Protein AF-A0AAW6H3S2-F1 (afdb_monomer)

Structure (mmCIF, N/CA/C/O backbone):
data_AF-A0AAW6H3S2-F1
#
_entry.id   AF-A0AAW6H3S2-F1
#
loop_
_atom_site.group_PDB
_atom_site.id
_atom_site.type_symbol
_atom_site.label_atom_id
_atom_site.label_alt_id
_atom_site.label_comp_id
_atom_site.label_asym_id
_atom_site.label_entity_id
_atom_site.label_seq_id
_atom_site.pdbx_PDB_ins_code
_atom_site.Cartn_x
_atom_site.Cartn_y
_atom_site.Cartn_z
_atom_site.occupancy
_atom_site.B_iso_or_equiv
_atom_site.auth_seq_id
_atom_site.auth_comp_id
_atom_site.auth_asym_id
_atom_site.auth_atom_id
_atom_site.pdbx_PDB_model_num
ATOM 1 N N . MET A 1 1 ? 14.512 -10.659 2.946 1.00 76.88 1 MET A N 1
ATOM 2 C CA . MET A 1 1 ? 14.795 -10.579 1.505 1.00 76.88 1 MET A CA 1
ATOM 3 C C . MET A 1 1 ? 13.854 -11.534 0.795 1.00 76.88 1 MET A C 1
ATOM 5 O O . MET A 1 1 ? 13.774 -12.695 1.191 1.00 76.88 1 MET A O 1
ATOM 9 N N . ILE A 1 2 ? 13.078 -11.030 -0.157 1.00 87.75 2 ILE A N 1
ATOM 10 C CA . ILE A 1 2 ? 12.161 -11.807 -0.992 1.00 87.75 2 ILE A CA 1
ATOM 11 C C . ILE A 1 2 ? 12.970 -12.778 -1.868 1.00 87.75 2 ILE A C 1
ATOM 13 O O . ILE A 1 2 ? 14.135 -12.542 -2.189 1.00 87.75 2 ILE A O 1
ATOM 17 N N . ASN A 1 3 ? 12.362 -13.906 -2.244 1.00 92.12 3 ASN A N 1
ATOM 18 C CA . ASN A 1 3 ? 12.990 -14.865 -3.145 1.00 92.12 3 ASN A CA 1
ATOM 19 C C . ASN A 1 3 ? 13.348 -14.215 -4.499 1.00 92.12 3 ASN A C 1
ATOM 21 O O . ASN A 1 3 ? 12.535 -13.521 -5.111 1.00 92.12 3 ASN A O 1
ATOM 25 N N . ARG A 1 4 ? 14.553 -14.504 -5.004 1.00 92.88 4 ARG A N 1
ATOM 26 C CA . ARG A 1 4 ? 15.084 -13.940 -6.254 1.00 92.88 4 ARG A CA 1
ATOM 27 C C . ARG A 1 4 ? 14.182 -14.178 -7.472 1.00 92.88 4 ARG A C 1
ATOM 29 O O . ARG A 1 4 ? 14.109 -13.311 -8.335 1.00 92.88 4 ARG A O 1
ATOM 36 N N . ALA A 1 5 ? 13.485 -15.311 -7.547 1.00 95.12 5 ALA A N 1
ATOM 37 C CA . ALA A 1 5 ? 12.559 -15.599 -8.641 1.00 95.12 5 ALA A CA 1
ATOM 38 C C . ALA A 1 5 ? 11.389 -14.604 -8.674 1.00 95.12 5 ALA A C 1
ATOM 40 O O . ALA A 1 5 ? 11.034 -14.119 -9.745 1.00 95.12 5 ALA A O 1
ATOM 41 N N . SER A 1 6 ? 10.847 -14.234 -7.508 1.00 94.81 6 SER A N 1
ATOM 42 C CA . SER A 1 6 ? 9.793 -13.220 -7.402 1.00 94.81 6 SER A CA 1
ATOM 43 C C . SER A 1 6 ? 10.291 -11.838 -7.828 1.00 94.81 6 SER A C 1
ATOM 45 O O . SER A 1 6 ? 9.575 -11.130 -8.529 1.00 94.81 6 SER A O 1
ATOM 47 N N . ILE A 1 7 ? 11.532 -11.479 -7.477 1.00 95.25 7 ILE A N 1
ATOM 48 C CA . ILE A 1 7 ? 12.157 -10.214 -7.902 1.00 95.25 7 ILE A CA 1
ATOM 49 C C . ILE A 1 7 ? 12.313 -10.181 -9.431 1.00 95.25 7 ILE A C 1
ATOM 51 O O . ILE A 1 7 ? 11.893 -9.222 -10.070 1.00 95.25 7 ILE A O 1
ATOM 55 N N . ILE A 1 8 ? 12.834 -11.255 -10.037 1.00 95.38 8 ILE A N 1
ATOM 56 C CA . ILE A 1 8 ? 12.989 -11.375 -11.501 1.00 95.38 8 ILE A CA 1
ATOM 57 C C . ILE A 1 8 ? 11.633 -11.332 -12.219 1.00 95.38 8 ILE A C 1
ATOM 59 O O . ILE A 1 8 ? 11.516 -10.806 -13.324 1.00 95.38 8 ILE A O 1
ATOM 63 N N . GLN A 1 9 ? 10.593 -11.918 -11.629 1.00 96.19 9 GLN A N 1
ATOM 64 C CA . GLN A 1 9 ? 9.256 -11.854 -12.207 1.00 96.19 9 GLN A CA 1
ATOM 65 C C . GLN A 1 9 ? 8.691 -10.431 -12.134 1.00 96.19 9 GLN A C 1
ATOM 67 O O . GLN A 1 9 ? 8.117 -9.956 -13.115 1.00 96.19 9 GLN A O 1
ATOM 72 N N . TRP A 1 10 ? 8.875 -9.749 -11.001 1.00 96.06 10 TRP A N 1
ATOM 73 C CA . TRP A 1 10 ? 8.384 -8.389 -10.793 1.00 96.06 10 TRP A CA 1
ATO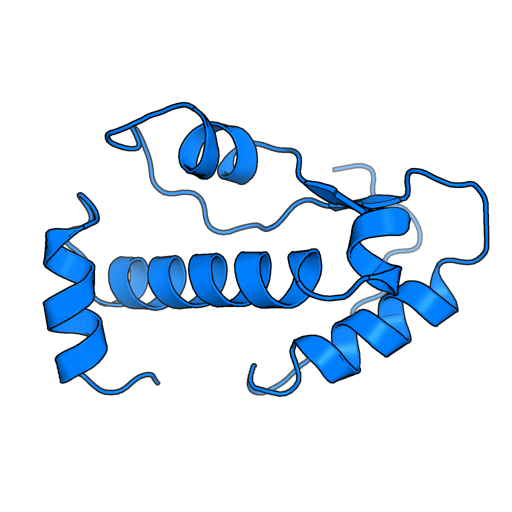M 74 C C . TRP A 1 10 ? 9.123 -7.350 -11.636 1.00 96.06 10 TRP A C 1
ATOM 76 O O . TRP A 1 10 ? 8.495 -6.413 -12.118 1.00 96.06 10 TRP A O 1
ATOM 86 N N . SER A 1 11 ? 10.414 -7.550 -11.921 1.00 95.44 11 SER A N 1
ATOM 87 C CA . SER A 1 11 ? 11.203 -6.648 -12.776 1.00 95.44 11 SER A CA 1
ATOM 88 C C . SER A 1 11 ? 10.642 -6.498 -14.196 1.00 95.44 11 SER A C 1
ATOM 90 O O . SER A 1 11 ? 11.018 -5.583 -14.915 1.00 95.44 11 SER A O 1
ATOM 92 N N . LYS A 1 12 ? 9.744 -7.395 -14.622 1.00 95.12 12 LYS A N 1
ATOM 93 C CA . LYS A 1 12 ? 9.034 -7.303 -15.907 1.00 95.12 12 LYS A CA 1
ATOM 94 C C . LYS A 1 12 ? 7.834 -6.350 -15.868 1.00 95.12 12 LYS A C 1
ATOM 96 O O . LYS A 1 12 ? 7.307 -6.017 -16.922 1.00 95.12 12 LYS A O 1
ATOM 101 N N . GLN A 1 13 ? 7.374 -5.971 -14.676 1.00 93.00 13 GLN A N 1
ATOM 102 C CA . GLN A 1 13 ? 6.192 -5.131 -14.446 1.00 93.00 13 GLN A CA 1
ATOM 103 C C . GLN A 1 13 ? 6.556 -3.675 -14.130 1.00 93.00 13 GLN A C 1
ATOM 105 O O . GLN A 1 13 ? 5.707 -2.793 -14.237 1.00 93.00 13 GLN A O 1
ATOM 110 N N . VAL A 1 14 ? 7.800 -3.416 -13.719 1.00 93.62 14 VAL A N 1
ATOM 111 C CA . VAL A 1 14 ? 8.256 -2.102 -13.251 1.00 93.62 14 VAL A CA 1
ATOM 112 C C . VAL A 1 14 ? 9.499 -1.639 -14.010 1.00 93.62 14 VAL A C 1
ATOM 114 O O . VAL A 1 14 ? 10.318 -2.472 -14.384 1.00 93.62 14 VAL A O 1
ATOM 117 N N . PRO A 1 15 ? 9.685 -0.324 -14.220 1.00 93.56 15 PRO A N 1
ATOM 118 C CA . PRO A 1 15 ? 10.795 0.210 -15.012 1.00 93.56 15 PRO A CA 1
ATOM 119 C C . PRO A 1 15 ? 12.104 0.382 -14.211 1.00 93.56 15 PRO A C 1
ATOM 121 O O . PRO A 1 15 ? 12.979 1.148 -14.614 1.00 93.56 15 PRO A O 1
ATOM 124 N N . TRP A 1 16 ? 12.239 -0.270 -13.053 1.00 95.56 16 TRP A N 1
ATOM 125 C CA . TRP A 1 16 ? 13.386 -0.095 -12.157 1.00 95.56 16 TRP A CA 1
ATOM 126 C C . TRP A 1 16 ? 14.551 -1.001 -12.565 1.00 95.56 16 TRP A C 1
ATOM 128 O O . TRP A 1 16 ? 14.359 -2.186 -12.820 1.00 95.56 16 TRP A O 1
ATOM 138 N N . ASN A 1 17 ? 15.768 -0.450 -12.584 1.00 92.31 17 ASN A N 1
ATOM 139 C CA . ASN A 1 17 ? 16.983 -1.199 -12.933 1.00 92.31 17 ASN A CA 1
ATOM 140 C C . ASN A 1 17 ? 17.692 -1.800 -11.710 1.00 92.31 17 ASN A C 1
ATOM 142 O O . ASN A 1 17 ? 18.455 -2.755 -11.849 1.00 92.31 17 ASN A O 1
ATOM 146 N N . ASP A 1 18 ? 17.474 -1.234 -10.522 1.00 95.56 18 ASP A N 1
ATOM 147 C CA . ASP A 1 18 ? 18.072 -1.720 -9.282 1.00 95.56 18 ASP A CA 1
ATOM 148 C C . ASP A 1 18 ? 17.190 -2.798 -8.639 1.00 95.56 18 ASP A C 1
ATOM 150 O O . ASP A 1 18 ? 16.001 -2.587 -8.389 1.00 95.56 18 ASP A O 1
ATOM 154 N N . ASN A 1 19 ? 17.782 -3.952 -8.322 1.00 94.62 19 ASN A N 1
ATOM 155 C CA . ASN A 1 19 ? 17.087 -5.058 -7.664 1.00 94.62 19 ASN A CA 1
ATOM 156 C C . ASN A 1 19 ? 16.507 -4.654 -6.305 1.00 94.62 19 ASN A C 1
ATOM 158 O O . ASN A 1 19 ? 15.449 -5.166 -5.945 1.00 94.62 19 ASN A O 1
ATOM 162 N N . ALA A 1 20 ? 17.159 -3.743 -5.573 1.00 94.62 20 ALA A N 1
ATOM 163 C CA . ALA A 1 20 ? 16.629 -3.261 -4.299 1.00 94.62 20 ALA A CA 1
ATOM 164 C C . ALA A 1 20 ? 15.331 -2.462 -4.503 1.00 94.62 20 ALA A C 1
ATOM 166 O O . ALA A 1 20 ? 14.351 -2.697 -3.800 1.00 94.62 20 ALA A O 1
ATOM 167 N N . GLN A 1 21 ? 15.2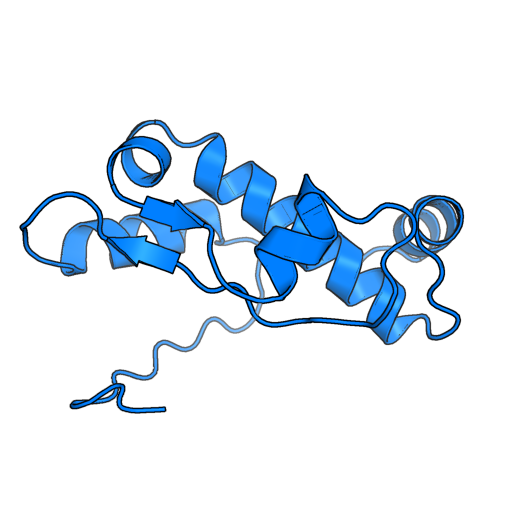82 -1.600 -5.525 1.00 96.00 21 GLN A N 1
ATOM 168 C CA . GLN A 1 21 ? 14.070 -0.863 -5.899 1.00 96.00 21 GLN A CA 1
ATOM 169 C C . GLN A 1 21 ? 12.964 -1.793 -6.409 1.00 96.00 21 GLN A C 1
ATOM 171 O O . GLN A 1 21 ? 11.799 -1.599 -6.074 1.00 96.00 21 GLN A O 1
ATOM 176 N N . ILE A 1 22 ? 13.307 -2.826 -7.187 1.00 96.56 22 ILE A N 1
ATOM 177 C CA . ILE A 1 22 ? 12.340 -3.837 -7.647 1.00 96.56 22 ILE A CA 1
ATOM 178 C C . ILE A 1 22 ? 11.751 -4.595 -6.449 1.00 96.56 22 ILE A C 1
ATOM 180 O O . ILE A 1 22 ? 10.534 -4.758 -6.361 1.00 96.56 22 ILE A O 1
ATOM 184 N N . GLU A 1 23 ? 12.596 -5.061 -5.525 1.00 95.81 23 GLU A N 1
ATOM 185 C CA . GLU A 1 23 ? 12.155 -5.769 -4.321 1.00 95.81 23 GLU A CA 1
ATOM 186 C C . GLU A 1 23 ? 11.266 -4.879 -3.446 1.00 95.81 23 GLU A C 1
ATOM 188 O O . GLU A 1 23 ? 10.197 -5.306 -3.008 1.00 95.81 23 GLU A O 1
ATOM 193 N N . GLN A 1 24 ? 11.674 -3.633 -3.217 1.00 9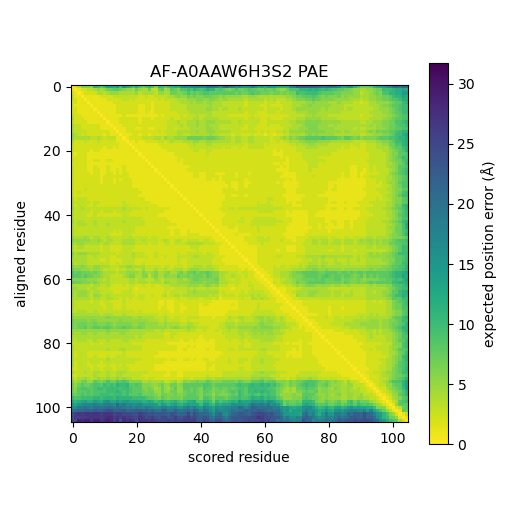5.25 24 GLN A N 1
ATOM 194 C CA . GLN A 1 24 ? 10.928 -2.698 -2.386 1.00 95.25 24 GLN A CA 1
ATOM 195 C C . GLN A 1 24 ? 9.600 -2.285 -3.038 1.00 95.25 24 GLN A C 1
ATOM 197 O O . GLN A 1 24 ? 8.579 -2.254 -2.353 1.00 95.25 24 GLN A O 1
ATOM 202 N N . ASP A 1 25 ? 9.556 -2.083 -4.359 1.00 96.12 25 ASP A N 1
ATOM 203 C CA . ASP A 1 25 ? 8.312 -1.836 -5.096 1.00 96.12 25 ASP A CA 1
ATOM 204 C C . ASP A 1 25 ? 7.329 -3.019 -4.974 1.00 96.12 25 ASP A C 1
ATOM 206 O O . ASP A 1 25 ? 6.126 -2.817 -4.764 1.00 96.12 25 ASP A O 1
ATOM 210 N N . LEU A 1 26 ? 7.835 -4.257 -5.022 1.00 95.94 26 LEU A N 1
ATOM 211 C CA . LEU A 1 26 ? 7.035 -5.460 -4.782 1.00 95.94 26 LEU A CA 1
ATOM 212 C C . LEU A 1 26 ? 6.492 -5.500 -3.344 1.00 95.94 26 LEU A C 1
ATOM 214 O O . LEU A 1 26 ? 5.315 -5.807 -3.139 1.00 95.94 26 LEU A O 1
ATOM 218 N N . ILE A 1 27 ? 7.319 -5.162 -2.348 1.00 96.00 27 ILE A N 1
ATOM 219 C CA . ILE A 1 27 ? 6.907 -5.085 -0.937 1.00 96.00 27 ILE A CA 1
ATOM 220 C C . ILE A 1 27 ? 5.810 -4.034 -0.746 1.00 96.00 27 ILE A C 1
ATOM 222 O O . ILE A 1 27 ? 4.791 -4.337 -0.127 1.00 96.00 27 ILE A O 1
ATOM 226 N N . ILE A 1 28 ? 5.985 -2.833 -1.303 1.00 96.12 28 ILE A N 1
ATOM 227 C CA . ILE A 1 28 ? 4.997 -1.745 -1.251 1.00 96.12 28 ILE A CA 1
ATOM 228 C C . ILE A 1 28 ? 3.683 -2.196 -1.885 1.00 96.12 28 ILE A C 1
ATOM 230 O O . ILE A 1 28 ? 2.618 -2.018 -1.299 1.00 96.12 28 ILE A O 1
ATOM 234 N N . SER A 1 29 ? 3.753 -2.839 -3.052 1.00 96.00 29 SER A N 1
ATOM 235 C CA . SER A 1 29 ? 2.568 -3.341 -3.755 1.00 96.00 29 SER A CA 1
ATOM 236 C C . SER A 1 29 ? 1.821 -4.383 -2.916 1.00 96.00 29 SER A C 1
ATOM 238 O O . SER A 1 29 ? 0.605 -4.289 -2.757 1.00 96.00 29 SER A O 1
ATOM 240 N N . ARG A 1 30 ? 2.541 -5.330 -2.299 1.00 96.69 30 ARG A N 1
ATOM 241 C CA . ARG A 1 30 ? 1.954 -6.314 -1.377 1.00 96.69 30 ARG A CA 1
ATOM 242 C C . ARG A 1 30 ? 1.353 -5.653 -0.134 1.00 96.69 30 ARG A C 1
ATOM 244 O O . ARG A 1 30 ? 0.273 -6.054 0.287 1.00 96.69 30 ARG A O 1
ATOM 251 N N . ALA A 1 31 ? 2.031 -4.667 0.452 1.00 97.50 31 ALA A N 1
ATOM 252 C CA . ALA A 1 31 ? 1.555 -3.953 1.634 1.00 97.50 31 ALA A CA 1
ATOM 253 C C . ALA A 1 31 ? 0.259 -3.187 1.348 1.00 97.50 31 ALA A C 1
ATOM 255 O O . ALA A 1 31 ? -0.682 -3.288 2.128 1.00 97.50 31 ALA A O 1
ATOM 256 N N . LEU A 1 32 ? 0.172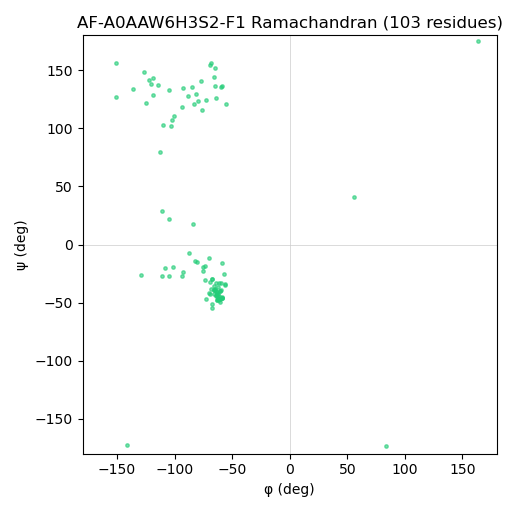 -2.493 0.209 1.00 98.00 32 LEU A N 1
ATOM 257 C CA . LEU A 1 32 ? -1.050 -1.808 -0.217 1.00 98.00 32 LEU A CA 1
ATOM 258 C C . LEU A 1 32 ? -2.210 -2.792 -0.397 1.00 98.00 32 LEU A C 1
ATOM 260 O O . LEU A 1 32 ? -3.291 -2.554 0.136 1.00 98.00 32 LEU A O 1
ATOM 264 N N . VAL A 1 33 ? -1.981 -3.923 -1.076 1.00 98.19 33 VAL A N 1
ATOM 265 C CA . VAL A 1 33 ? -3.006 -4.972 -1.213 1.00 98.19 33 VAL A CA 1
ATOM 266 C C . VAL A 1 33 ? -3.439 -5.490 0.158 1.00 98.19 33 VAL A C 1
ATOM 268 O O . VAL A 1 33 ? -4.636 -5.592 0.404 1.00 98.19 33 VAL A O 1
ATOM 271 N N . ALA A 1 34 ? -2.502 -5.769 1.065 1.00 98.38 34 ALA A N 1
ATOM 272 C CA . ALA A 1 34 ? -2.815 -6.266 2.403 1.00 98.38 34 ALA A CA 1
ATOM 273 C C . ALA A 1 34 ? -3.651 -5.257 3.213 1.00 98.38 34 ALA A C 1
ATOM 275 O O . ALA A 1 34 ? -4.677 -5.630 3.773 1.00 98.38 34 ALA A O 1
ATOM 276 N N . ILE A 1 35 ? -3.256 -3.977 3.222 1.00 98.44 35 ILE A N 1
ATOM 277 C CA . ILE A 1 35 ? -3.964 -2.898 3.931 1.00 98.44 35 ILE A CA 1
ATOM 278 C C . ILE A 1 35 ? -5.390 -2.740 3.404 1.00 98.44 35 ILE A C 1
ATOM 280 O O . ILE A 1 35 ? -6.327 -2.687 4.193 1.00 98.44 35 ILE A O 1
ATOM 284 N N . PHE A 1 36 ? -5.564 -2.658 2.083 1.00 98.31 36 PHE A N 1
ATOM 285 C CA . PHE A 1 36 ? -6.865 -2.342 1.487 1.00 98.31 36 PHE A CA 1
ATOM 286 C C . PHE A 1 36 ? -7.759 -3.564 1.239 1.00 98.31 36 PHE A C 1
ATOM 288 O O . PHE A 1 36 ? -8.931 -3.386 0.925 1.00 98.31 36 PHE A O 1
ATOM 295 N N . SER A 1 37 ? -7.247 -4.786 1.425 1.00 98.62 37 SER A N 1
ATOM 296 C CA . SER A 1 37 ? -8.076 -6.003 1.490 1.00 98.62 37 SER A CA 1
ATOM 297 C C . SER A 1 37 ? -8.688 -6.227 2.877 1.00 98.62 37 SER A C 1
ATOM 299 O O . SER A 1 37 ? -9.584 -7.053 3.019 1.00 98.62 37 SER A O 1
ATOM 301 N N . ASP A 1 38 ? -8.211 -5.524 3.906 1.00 98.69 38 ASP A N 1
ATOM 302 C CA . ASP A 1 38 ? -8.802 -5.560 5.240 1.00 98.69 38 ASP A CA 1
ATOM 303 C C . ASP A 1 38 ? -9.991 -4.590 5.325 1.00 98.69 38 ASP A C 1
ATOM 305 O O . ASP A 1 38 ? -9.844 -3.383 5.115 1.00 98.69 38 ASP A O 1
ATOM 309 N N . GLU A 1 39 ? -11.184 -5.101 5.640 1.00 98.31 39 GLU A N 1
ATOM 310 C CA . GLU A 1 39 ? -12.423 -4.303 5.688 1.00 98.31 39 GLU A CA 1
ATOM 311 C C . GLU A 1 39 ? -12.338 -3.156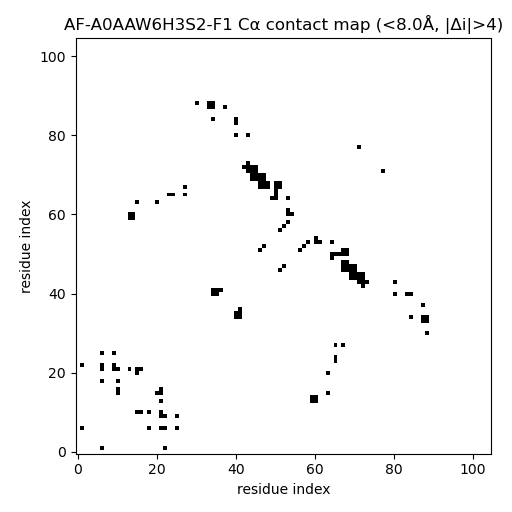 6.705 1.00 98.31 39 GLU A C 1
ATOM 313 O O . GLU A 1 39 ? -12.788 -2.039 6.441 1.00 98.31 39 GLU A O 1
ATOM 318 N N . PHE A 1 40 ? -11.713 -3.397 7.861 1.00 98.19 40 PHE A N 1
ATOM 319 C CA . PHE A 1 40 ? -11.559 -2.360 8.871 1.00 98.19 40 PHE A CA 1
ATOM 320 C C . PHE A 1 40 ? -10.616 -1.259 8.380 1.00 98.19 40 PHE A C 1
ATOM 322 O O . PHE A 1 40 ? -11.016 -0.097 8.338 1.00 98.19 40 PHE A O 1
ATOM 329 N N . LEU A 1 41 ? -9.394 -1.593 7.959 1.00 98.44 41 LEU A N 1
ATOM 330 C CA . LEU A 1 41 ? -8.413 -0.605 7.502 1.00 98.44 41 LEU A CA 1
ATOM 331 C C . LEU A 1 41 ? -8.883 0.157 6.260 1.00 98.44 41 LEU A C 1
ATOM 333 O O . LEU A 1 41 ? -8.749 1.379 6.231 1.00 98.44 41 LEU A O 1
ATOM 337 N N . SER A 1 42 ? -9.474 -0.526 5.278 1.00 98.12 42 SER A N 1
ATOM 338 C CA . SER A 1 42 ? -10.012 0.114 4.068 1.00 98.12 42 SER A CA 1
ATOM 339 C C . SER A 1 42 ? -11.131 1.113 4.379 1.00 98.12 42 SER A C 1
ATOM 341 O O . SER A 1 42 ? -11.213 2.155 3.733 1.00 98.12 42 SER A O 1
ATOM 343 N N . SER A 1 43 ? -11.940 0.862 5.415 1.00 97.50 43 SER A N 1
ATOM 344 C CA . SER A 1 43 ? -12.961 1.814 5.874 1.00 97.50 43 SER A CA 1
ATOM 345 C C . SER A 1 43 ? -12.397 3.012 6.648 1.00 97.50 43 SER A C 1
ATOM 347 O O . SER A 1 43 ? -13.093 4.011 6.818 1.00 97.50 43 SER A O 1
ATOM 349 N N . GLN A 1 44 ? -11.169 2.919 7.171 1.00 98.19 44 GLN A N 1
ATOM 350 C CA . GLN A 1 44 ? -10.581 3.922 8.066 1.00 98.19 44 GLN A CA 1
ATOM 351 C C . GLN A 1 44 ? -9.467 4.747 7.422 1.00 98.19 44 GLN A C 1
ATOM 353 O O . GLN A 1 44 ? -9.163 5.834 7.920 1.00 98.19 44 GLN A O 1
ATOM 358 N N . LEU A 1 45 ? -8.854 4.258 6.345 1.00 98.31 45 LEU A N 1
ATOM 359 C CA . LEU A 1 45 ? -7.665 4.841 5.734 1.00 98.31 45 LEU A CA 1
ATOM 360 C C . LEU A 1 45 ? -7.902 5.191 4.266 1.00 98.31 45 LEU A C 1
ATOM 362 O O . LEU A 1 45 ? -8.502 4.427 3.521 1.00 98.31 45 LEU A O 1
ATOM 366 N N . ALA A 1 46 ? -7.343 6.316 3.830 1.00 97.88 46 ALA A N 1
ATOM 367 C CA . ALA A 1 46 ? -7.187 6.640 2.417 1.00 97.88 46 ALA A CA 1
ATOM 368 C C . ALA A 1 46 ? -5.706 6.695 2.041 1.00 97.88 46 ALA A C 1
ATOM 370 O O . ALA A 1 46 ? -4.886 7.266 2.767 1.00 97.88 46 ALA A O 1
ATOM 371 N N . PHE A 1 47 ? -5.379 6.121 0.882 1.00 97.75 47 PHE A N 1
ATOM 372 C CA . PHE A 1 47 ? -4.046 6.185 0.293 1.00 97.75 47 PHE A CA 1
ATOM 373 C C . PHE A 1 47 ? -3.852 7.507 -0.447 1.00 97.75 47 PHE A C 1
ATOM 375 O O . PHE A 1 47 ? -4.690 7.905 -1.257 1.00 97.75 47 PHE A O 1
ATOM 382 N N . ARG A 1 48 ? -2.747 8.199 -0.165 1.00 95.75 48 ARG A N 1
ATOM 383 C CA . ARG A 1 48 ? -2.416 9.496 -0.762 1.00 95.75 48 ARG A CA 1
ATOM 384 C C . ARG A 1 48 ? -0.917 9.601 -1.056 1.00 95.75 48 ARG A C 1
ATOM 386 O O . ARG A 1 48 ? -0.178 8.630 -0.944 1.00 95.75 48 ARG A O 1
ATOM 393 N N . GLY A 1 49 ? -0.478 10.793 -1.451 1.00 94.06 49 GLY A N 1
ATOM 394 C CA . GLY A 1 49 ? 0.937 11.090 -1.672 1.00 94.06 49 GLY A CA 1
ATOM 395 C C . GLY A 1 49 ? 1.446 10.670 -3.051 1.00 94.06 49 GLY A C 1
ATOM 396 O O . GLY A 1 49 ? 0.680 10.281 -3.937 1.00 94.06 49 GLY A O 1
ATOM 397 N N . GLY A 1 50 ? 2.760 10.794 -3.247 1.00 93.31 50 GLY A N 1
ATOM 398 C CA . GLY A 1 50 ? 3.404 10.532 -4.539 1.00 93.31 50 GLY A CA 1
ATOM 399 C C . GLY A 1 50 ? 3.295 9.070 -4.967 1.00 93.31 50 GLY A C 1
ATOM 400 O O . GLY A 1 50 ? 3.037 8.784 -6.135 1.00 93.31 50 GLY A O 1
ATOM 401 N N . THR A 1 51 ? 3.410 8.144 -4.015 1.00 94.50 51 THR A N 1
ATOM 402 C CA . THR A 1 51 ? 3.285 6.709 -4.289 1.00 94.50 51 THR A CA 1
ATOM 403 C C . THR A 1 51 ? 1.867 6.349 -4.736 1.00 94.50 51 THR A C 1
ATOM 405 O O . THR A 1 51 ? 1.723 5.544 -5.652 1.00 94.50 51 THR A O 1
ATOM 408 N N . ALA A 1 52 ? 0.822 6.992 -4.194 1.00 95.38 52 ALA A N 1
ATOM 409 C CA . ALA A 1 52 ? -0.551 6.796 -4.673 1.00 95.38 52 ALA A CA 1
ATOM 410 C C . ALA A 1 52 ? -0.732 7.261 -6.117 1.00 95.38 52 ALA A C 1
ATOM 412 O O . ALA A 1 52 ? -1.299 6.533 -6.931 1.00 95.38 52 ALA A O 1
ATOM 413 N N . LEU A 1 53 ? -0.195 8.436 -6.455 1.00 93.81 53 LEU A N 1
ATOM 414 C CA . LEU A 1 53 ? -0.244 8.953 -7.820 1.00 93.81 53 LEU A CA 1
ATOM 415 C C . LEU A 1 53 ? 0.435 7.991 -8.810 1.00 93.81 53 LEU A C 1
ATOM 417 O O . LEU A 1 53 ? -0.137 7.669 -9.851 1.00 93.81 53 LEU A O 1
ATOM 421 N N . HIS A 1 54 ? 1.625 7.490 -8.473 1.00 91.88 54 HIS A N 1
ATOM 422 C CA . HIS A 1 54 ? 2.365 6.574 -9.342 1.00 91.88 54 HIS A CA 1
ATOM 423 C C . HIS A 1 54 ? 1.728 5.188 -9.445 1.00 91.88 54 HIS A C 1
ATOM 425 O O . HIS A 1 54 ? 1.657 4.634 -10.535 1.00 91.88 54 HIS A O 1
ATOM 431 N N . LYS A 1 55 ? 1.242 4.620 -8.337 1.00 91.69 55 LYS A N 1
ATOM 432 C CA . LYS A 1 55 ? 0.675 3.264 -8.335 1.00 91.69 55 LYS A CA 1
ATOM 433 C C . LYS A 1 55 ? -0.700 3.179 -8.987 1.00 91.69 55 LYS A C 1
ATOM 435 O O . LYS A 1 55 ? -1.026 2.129 -9.530 1.00 91.69 55 LYS A O 1
ATOM 440 N N . LEU A 1 56 ? -1.500 4.242 -8.914 1.00 93.25 56 LEU A N 1
ATOM 441 C CA . LEU A 1 56 ? -2.900 4.205 -9.345 1.00 93.25 56 LEU A CA 1
ATOM 442 C C . LEU A 1 56 ? -3.157 4.905 -10.684 1.00 93.25 56 LEU A C 1
ATOM 444 O O . LEU A 1 56 ? -4.102 4.528 -11.371 1.00 93.25 56 LEU A O 1
ATOM 448 N N . TYR A 1 57 ? -2.350 5.904 -11.064 1.00 92.69 57 TYR A N 1
ATOM 449 C CA . TYR A 1 57 ? -2.679 6.776 -12.202 1.00 92.69 57 TYR A CA 1
ATOM 450 C C . TYR A 1 57 ? -1.570 6.939 -13.247 1.00 92.69 57 TYR A C 1
ATOM 452 O O . TYR A 1 57 ? -1.884 7.210 -14.404 1.00 92.69 57 TYR A O 1
ATOM 460 N N . LEU A 1 58 ? -0.290 6.786 -12.888 1.00 91.25 58 LEU A N 1
ATOM 461 C CA . LEU A 1 58 ? 0.825 7.011 -13.816 1.00 91.25 58 LEU A CA 1
ATOM 462 C C . LEU A 1 58 ? 1.515 5.696 -14.193 1.00 91.25 58 LEU A C 1
ATOM 464 O O . LEU A 1 58 ? 2.319 5.165 -13.431 1.00 91.25 58 LEU A O 1
ATOM 468 N N . SER A 1 59 ? 1.217 5.198 -15.397 1.00 89.06 59 SER A N 1
ATOM 469 C CA . SER A 1 59 ? 1.838 3.998 -15.965 1.00 89.06 59 SER A CA 1
ATOM 470 C C . SER A 1 59 ? 2.459 4.293 -17.343 1.00 89.06 59 SER A C 1
ATOM 472 O O . SER A 1 59 ? 1.731 4.728 -18.239 1.00 89.06 59 SER A O 1
ATOM 474 N N . PRO A 1 60 ? 3.775 4.063 -17.540 1.00 87.75 60 PRO A N 1
ATOM 475 C CA . PRO A 1 60 ? 4.740 3.622 -16.527 1.00 87.75 60 PRO A CA 1
ATOM 476 C C . PRO A 1 60 ? 5.001 4.704 -15.464 1.00 87.75 60 PRO A C 1
ATOM 478 O O . PRO A 1 60 ? 4.825 5.897 -15.714 1.00 87.75 60 PRO A O 1
ATOM 481 N N . GLN A 1 61 ? 5.440 4.290 -14.271 1.00 90.19 61 GLN A N 1
ATOM 482 C CA . GLN A 1 61 ? 5.773 5.226 -13.193 1.00 90.19 61 GLN A CA 1
ATOM 483 C C . GLN A 1 61 ? 6.971 6.108 -13.608 1.00 90.19 61 GLN A C 1
ATOM 485 O O . GLN A 1 61 ? 8.016 5.562 -13.964 1.00 90.19 61 GLN A O 1
ATOM 490 N N . PRO A 1 62 ? 6.874 7.451 -13.544 1.00 90.75 62 PRO A N 1
ATOM 491 C CA . PRO A 1 62 ? 7.923 8.348 -14.040 1.00 90.75 62 PRO A CA 1
ATOM 492 C C . PRO A 1 62 ? 9.148 8.438 -13.120 1.00 90.75 62 PRO A C 1
ATOM 494 O O . PRO A 1 62 ? 10.229 8.811 -13.569 1.00 90.75 62 PRO A O 1
ATOM 497 N N . ARG A 1 63 ? 8.992 8.132 -11.827 1.00 92.94 63 ARG A N 1
ATOM 498 C CA . ARG A 1 63 ? 10.081 8.108 -10.844 1.00 92.94 63 ARG A CA 1
ATOM 499 C C . ARG A 1 63 ? 9.790 7.108 -9.736 1.00 92.94 63 ARG A C 1
ATOM 501 O O . ARG A 1 63 ? 8.627 6.842 -9.432 1.00 92.94 63 ARG A O 1
ATOM 508 N N . TYR A 1 64 ? 10.847 6.634 -9.091 1.00 92.38 64 TYR A N 1
ATOM 509 C CA . TYR A 1 64 ? 10.729 5.788 -7.913 1.00 92.38 64 TYR A CA 1
ATOM 510 C C . TYR A 1 64 ? 10.115 6.564 -6.731 1.00 92.38 64 TYR A C 1
ATOM 512 O O . TYR A 1 64 ? 10.335 7.772 -6.570 1.00 92.38 64 TYR A O 1
ATOM 520 N N . SER A 1 65 ? 9.303 5.876 -5.929 1.00 92.56 65 SER A N 1
ATOM 521 C CA . SER A 1 65 ? 8.665 6.402 -4.720 1.00 92.56 65 SER A CA 1
ATOM 522 C C . SER A 1 65 ? 8.457 5.251 -3.744 1.00 92.56 65 SER A C 1
ATOM 524 O O . SER A 1 65 ? 7.881 4.235 -4.128 1.00 92.56 65 SER A O 1
ATOM 526 N N . GLU A 1 66 ? 8.938 5.407 -2.512 1.00 92.06 66 GLU A N 1
ATOM 527 C CA . GLU A 1 66 ? 9.001 4.306 -1.544 1.00 92.06 66 GLU A CA 1
ATOM 528 C C . GLU A 1 66 ? 8.041 4.427 -0.357 1.00 92.06 66 GLU A C 1
ATOM 530 O O . GLU A 1 66 ? 7.619 3.414 0.201 1.00 92.06 66 GLU A O 1
ATOM 535 N N . ASP A 1 67 ? 7.675 5.650 0.021 1.00 93.25 67 ASP A N 1
ATOM 536 C CA . ASP A 1 67 ? 6.848 5.889 1.200 1.00 93.25 67 ASP A CA 1
ATOM 537 C C . ASP A 1 67 ? 5.373 5.563 0.933 1.00 93.25 67 ASP A C 1
ATOM 539 O O . ASP A 1 67 ? 4.830 5.858 -0.134 1.00 93.25 67 ASP A O 1
ATOM 543 N N . ILE A 1 68 ? 4.694 4.972 1.918 1.00 95.81 68 ILE A N 1
ATOM 544 C CA . ILE A 1 68 ? 3.240 4.781 1.896 1.00 95.81 68 ILE A CA 1
ATOM 545 C C . ILE A 1 68 ? 2.607 5.846 2.791 1.00 95.81 68 ILE A C 1
ATOM 547 O O . ILE A 1 68 ? 2.653 5.744 4.017 1.00 95.81 68 ILE A O 1
ATOM 551 N N . ASP A 1 69 ? 1.969 6.839 2.174 1.00 95.81 69 ASP A N 1
ATOM 552 C CA . ASP A 1 69 ? 1.254 7.892 2.892 1.00 95.81 69 ASP A CA 1
ATOM 553 C C . ASP A 1 69 ? -0.226 7.539 3.055 1.00 95.81 69 ASP A C 1
ATOM 555 O O . ASP A 1 69 ? -0.975 7.428 2.079 1.00 95.81 69 ASP A O 1
ATOM 559 N N . LEU A 1 70 ? -0.672 7.410 4.304 1.00 97.06 70 LEU A N 1
ATOM 560 C CA . LEU A 1 70 ? -2.062 7.114 4.651 1.00 97.06 70 LEU A CA 1
ATOM 561 C C . LEU A 1 70 ? -2.648 8.250 5.486 1.00 97.06 70 LEU A C 1
ATOM 563 O O . LEU A 1 70 ? -1.972 8.830 6.335 1.00 97.06 70 LEU A O 1
ATOM 567 N N . VAL A 1 71 ? -3.926 8.548 5.268 1.00 96.25 71 VAL A N 1
ATOM 568 C CA . VAL A 1 71 ? -4.691 9.475 6.109 1.00 96.25 71 VAL A CA 1
ATOM 569 C C . VAL A 1 71 ? -5.891 8.758 6.711 1.00 96.25 71 VAL A C 1
ATOM 571 O O . VAL A 1 71 ? -6.566 7.995 6.027 1.00 96.25 71 VAL A O 1
ATOM 574 N N . GLN A 1 72 ? -6.156 9.009 7.990 1.00 96.50 72 GLN A N 1
ATOM 575 C CA . GLN A 1 72 ? -7.373 8.545 8.645 1.00 96.50 72 GLN A CA 1
ATOM 576 C C . GLN A 1 72 ? -8.564 9.376 8.150 1.00 96.50 72 GLN A C 1
ATOM 578 O O . GLN A 1 72 ? -8.532 10.603 8.249 1.00 96.50 72 GLN A O 1
ATOM 583 N N . ILE A 1 73 ? -9.596 8.721 7.614 1.00 96.88 73 ILE A N 1
ATOM 584 C CA . ILE A 1 73 ? -10.749 9.412 7.006 1.00 96.88 73 ILE A CA 1
ATOM 585 C C . ILE A 1 73 ? -11.913 9.625 7.975 1.00 96.88 73 ILE A C 1
ATOM 587 O O . ILE A 1 73 ? -12.654 10.593 7.829 1.00 96.88 73 ILE A O 1
ATOM 591 N N . ASN A 1 74 ? -12.047 8.767 8.989 1.00 95.31 74 ASN A N 1
ATOM 592 C CA . ASN A 1 74 ? -13.080 8.886 10.015 1.00 95.31 74 ASN A CA 1
ATOM 593 C C . ASN A 1 74 ? -12.475 9.407 11.326 1.00 95.31 74 ASN A C 1
ATOM 595 O O . ASN A 1 74 ? -11.454 8.871 11.764 1.00 95.31 74 ASN A O 1
ATOM 599 N N . PRO A 1 75 ? -13.078 10.405 11.998 1.00 94.75 75 PRO A N 1
ATOM 600 C CA . PRO A 1 75 ? -12.584 10.887 13.283 1.00 94.75 75 PRO A CA 1
ATOM 601 C C . PRO A 1 75 ? -12.575 9.765 14.324 1.00 94.75 75 PRO A C 1
ATOM 603 O O . PRO A 1 75 ? -13.547 9.027 14.463 1.00 94.75 75 PRO A O 1
ATOM 606 N N . GLY A 1 76 ? -11.493 9.652 15.089 1.00 93.94 76 GLY A N 1
ATOM 607 C CA . GLY A 1 76 ? -11.390 8.634 16.128 1.00 93.94 76 GLY A CA 1
ATOM 608 C C . GLY A 1 76 ? -9.959 8.410 16.605 1.00 93.94 76 GLY A C 1
ATOM 609 O O . GLY A 1 76 ? -9.020 8.994 16.060 1.00 93.94 76 GLY A O 1
ATOM 610 N N . PRO A 1 77 ? -9.767 7.565 17.628 1.00 94.06 77 PRO A N 1
ATOM 611 C CA . PRO A 1 77 ? -8.437 7.218 18.101 1.00 94.06 77 PRO A CA 1
ATOM 612 C C . PRO A 1 77 ? -7.649 6.457 17.026 1.00 94.06 77 PRO A C 1
ATOM 614 O O . PRO A 1 77 ? -8.150 5.505 16.439 1.00 94.06 77 PRO A O 1
ATOM 617 N N . ILE A 1 78 ? -6.372 6.803 16.841 1.00 93.25 78 ILE A N 1
ATOM 618 C CA . ILE A 1 78 ? -5.477 6.126 15.882 1.00 93.25 78 ILE A CA 1
ATOM 619 C C . ILE A 1 78 ? -5.037 4.724 16.355 1.00 93.25 78 ILE A C 1
ATOM 621 O O . ILE A 1 78 ? -4.584 3.897 15.567 1.00 93.25 78 ILE A O 1
ATOM 625 N N . LYS A 1 79 ? -5.154 4.424 17.658 1.00 93.69 79 LYS A N 1
ATOM 626 C CA . LYS A 1 79 ? -4.602 3.201 18.272 1.00 93.69 79 LYS A CA 1
ATOM 627 C C . LYS A 1 79 ? -5.147 1.892 17.663 1.00 93.69 79 LYS A C 1
ATOM 629 O O . LYS A 1 79 ? -4.316 1.032 17.369 1.00 93.69 79 LYS A O 1
ATOM 634 N N . PRO A 1 80 ? -6.465 1.713 17.435 1.00 96.25 80 PRO A N 1
ATOM 635 C CA . PRO A 1 80 ? -6.991 0.507 16.786 1.00 96.25 80 PRO A CA 1
ATOM 636 C C . PRO A 1 80 ? -6.447 0.313 15.365 1.00 96.25 80 PRO A C 1
ATOM 638 O O . PRO A 1 80 ? -6.065 -0.795 15.000 1.00 96.25 80 PRO A O 1
ATOM 641 N N . ILE A 1 81 ? -6.318 1.402 14.599 1.00 96.81 81 ILE A N 1
ATOM 642 C CA . ILE A 1 81 ? -5.746 1.393 13.245 1.00 96.81 81 ILE A CA 1
ATOM 643 C C . ILE A 1 81 ? -4.284 0.930 13.286 1.00 96.81 81 ILE A C 1
ATOM 645 O O . ILE A 1 81 ? -3.900 0.031 12.543 1.00 96.81 81 ILE A O 1
ATOM 649 N N . MET A 1 82 ? -3.472 1.474 14.199 1.00 94.81 82 MET A N 1
ATOM 650 C CA . MET A 1 82 ? -2.065 1.068 14.347 1.00 94.81 82 MET A CA 1
ATOM 651 C C . MET A 1 82 ? -1.897 -0.390 14.778 1.00 94.81 82 MET A C 1
ATOM 653 O O . MET A 1 82 ? -0.905 -1.027 14.409 1.00 94.81 82 MET A O 1
ATOM 657 N N . PHE A 1 83 ? -2.827 -0.913 15.581 1.00 95.38 83 PHE A N 1
ATOM 658 C CA . PHE A 1 83 ? -2.820 -2.319 15.971 1.00 95.38 83 PHE A CA 1
ATOM 659 C C . PHE A 1 83 ? -3.117 -3.205 14.762 1.00 95.38 83 PHE A C 1
ATOM 661 O O . PHE A 1 83 ? -2.300 -4.062 14.436 1.00 95.38 83 PHE A O 1
ATOM 668 N N . ARG A 1 84 ? 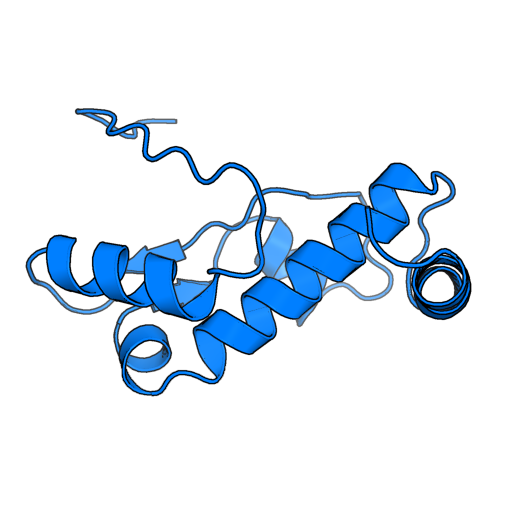-4.197 -2.910 14.024 1.00 97.75 84 ARG A N 1
ATOM 669 C CA . ARG A 1 84 ? -4.586 -3.693 12.848 1.00 97.75 84 ARG A CA 1
ATOM 670 C C . ARG A 1 84 ? -3.559 -3.628 11.717 1.00 97.75 84 ARG A C 1
ATOM 672 O O . ARG A 1 84 ? -3.236 -4.660 11.144 1.00 97.75 84 ARG A O 1
ATOM 679 N N . LEU A 1 85 ? -2.959 -2.460 11.459 1.00 97.06 85 LEU A N 1
ATOM 680 C CA . LEU A 1 85 ? -1.810 -2.334 10.547 1.00 97.06 85 LEU A CA 1
ATOM 681 C C . LEU A 1 85 ? -0.652 -3.248 10.959 1.00 97.06 85 LEU A C 1
ATOM 683 O O . LEU A 1 85 ? 0.062 -3.765 10.111 1.00 97.06 85 LEU A O 1
ATOM 687 N N . GLY A 1 86 ? -0.458 -3.437 12.264 1.00 95.38 86 GLY A N 1
ATOM 688 C CA . GLY A 1 86 ? 0.549 -4.340 12.800 1.00 95.38 86 GLY A CA 1
ATOM 689 C C . GLY A 1 86 ? 0.305 -5.807 12.496 1.00 95.38 86 GLY A C 1
ATOM 690 O O . GLY A 1 86 ? 1.262 -6.515 12.216 1.00 95.38 86 GLY A O 1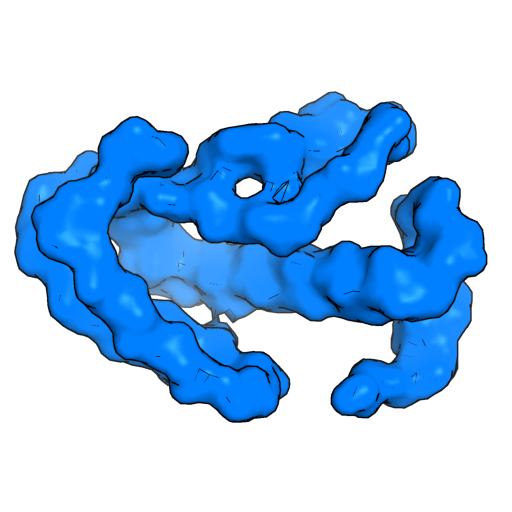
ATOM 691 N N . GLU A 1 87 ? -0.952 -6.236 12.559 1.00 97.00 87 GLU A N 1
ATOM 692 C CA . GLU A 1 87 ? -1.356 -7.603 12.226 1.00 97.00 87 GLU A CA 1
ATOM 693 C C . GLU A 1 87 ? -1.287 -7.841 10.715 1.00 97.00 87 GLU A C 1
ATOM 695 O O . GLU A 1 87 ? -0.710 -8.819 10.262 1.00 97.00 87 GLU A O 1
ATOM 700 N N . VAL A 1 88 ? -1.828 -6.915 9.921 1.00 98.06 88 VAL A N 1
ATOM 701 C CA . VAL A 1 88 ? -1.907 -7.044 8.458 1.00 98.06 88 VAL A CA 1
ATOM 702 C C . VAL A 1 88 ? -0.527 -6.988 7.790 1.00 98.06 88 VAL A C 1
ATOM 704 O O . VAL A 1 88 ? -0.323 -7.595 6.740 1.00 98.06 88 VAL A O 1
ATOM 707 N N . LEU A 1 89 ? 0.426 -6.268 8.388 1.00 96.75 89 LEU A N 1
ATOM 708 C CA . LEU A 1 89 ? 1.795 -6.122 7.887 1.00 96.75 89 LEU A CA 1
ATOM 709 C C . LEU A 1 89 ? 2.815 -6.955 8.682 1.00 96.75 89 LEU A C 1
ATOM 711 O O . LEU A 1 89 ? 4.005 -6.635 8.657 1.00 96.75 89 LEU A O 1
ATOM 715 N N . ASP A 1 90 ? 2.381 -8.005 9.386 1.00 95.25 90 ASP A N 1
ATOM 716 C CA . ASP A 1 90 ? 3.248 -8.860 10.216 1.00 95.25 90 ASP A CA 1
ATOM 717 C C . ASP A 1 90 ? 4.411 -9.510 9.440 1.00 95.25 90 ASP A C 1
ATOM 719 O O . ASP A 1 90 ? 5.475 -9.786 9.993 1.00 95.25 90 ASP A O 1
ATOM 723 N N . PHE A 1 91 ? 4.236 -9.685 8.132 1.00 93.38 91 PHE A N 1
ATOM 724 C CA . PHE A 1 91 ? 5.231 -10.223 7.217 1.00 93.38 91 PHE A CA 1
ATOM 725 C C . PHE A 1 91 ? 6.409 -9.271 6.964 1.00 93.38 91 PHE A C 1
ATOM 727 O O . PHE A 1 91 ? 7.398 -9.685 6.350 1.00 93.38 91 PHE A O 1
ATOM 734 N N . LEU A 1 92 ? 6.314 -8.001 7.376 1.00 92.12 92 LEU A N 1
ATOM 735 C CA . LEU A 1 92 ? 7.433 -7.067 7.321 1.00 92.12 92 LEU A CA 1
ATOM 736 C C . LEU A 1 92 ? 8.376 -7.318 8.506 1.00 92.12 92 LEU A C 1
ATOM 738 O O . LEU A 1 92 ? 7.959 -7.238 9.664 1.00 92.12 92 LEU A O 1
ATOM 742 N N . PRO A 1 93 ? 9.670 -7.581 8.256 1.00 86.00 93 PRO A N 1
ATOM 743 C CA . PRO A 1 93 ? 10.616 -7.816 9.333 1.00 86.00 93 PRO A CA 1
ATOM 744 C C . PRO A 1 93 ? 10.883 -6.526 10.117 1.00 86.00 93 PRO A C 1
ATOM 746 O O . PRO A 1 93 ? 10.824 -5.426 9.572 1.00 86.00 93 PRO A O 1
ATOM 749 N N . ASN A 1 94 ? 11.274 -6.670 11.385 1.00 86.69 94 ASN A N 1
ATOM 750 C CA . ASN A 1 94 ? 11.825 -5.581 12.201 1.00 86.69 94 ASN A CA 1
ATOM 751 C C . ASN A 1 94 ? 10.920 -4.340 12.299 1.00 86.69 94 ASN A C 1
ATOM 753 O O . ASN A 1 94 ? 11.401 -3.208 12.243 1.00 86.69 94 ASN A O 1
ATOM 757 N N . ARG A 1 95 ? 9.604 -4.534 12.450 1.00 83.19 95 ARG A N 1
ATOM 758 C CA . ARG A 1 95 ? 8.657 -3.430 12.633 1.00 83.19 95 ARG A CA 1
ATOM 759 C C . ARG A 1 95 ? 9.064 -2.558 13.826 1.00 83.19 95 ARG A C 1
ATOM 761 O O . ARG A 1 95 ? 9.071 -3.011 14.968 1.00 83.19 95 ARG A O 1
ATOM 768 N N . VAL A 1 96 ? 9.304 -1.274 13.569 1.00 84.94 96 VAL A N 1
ATOM 769 C CA . VAL A 1 96 ? 9.523 -0.253 14.602 1.00 84.94 96 VAL A CA 1
ATOM 770 C C . VAL A 1 96 ? 8.436 0.807 14.486 1.00 84.94 96 VAL A C 1
ATOM 772 O O . VAL A 1 96 ? 8.221 1.366 13.415 1.00 84.94 96 VAL A O 1
ATOM 775 N N . THR A 1 97 ? 7.768 1.126 15.596 1.00 82.12 97 THR A N 1
ATOM 776 C CA . THR A 1 97 ? 6.811 2.242 15.647 1.00 82.12 97 THR A CA 1
ATOM 777 C C . THR A 1 97 ? 7.484 3.446 16.297 1.00 82.12 97 THR A C 1
ATOM 779 O O . THR A 1 97 ? 7.761 3.430 17.493 1.00 82.12 97 THR A O 1
ATOM 782 N N . LYS A 1 98 ? 7.757 4.495 15.513 1.00 82.81 98 LYS A N 1
ATOM 783 C CA . LYS A 1 98 ? 8.300 5.767 16.015 1.00 82.81 98 LYS A CA 1
ATOM 784 C C . LYS A 1 98 ? 7.185 6.804 16.066 1.00 82.81 98 LYS A C 1
ATOM 786 O O . LYS A 1 98 ? 6.808 7.359 15.039 1.00 82.81 98 LYS A O 1
ATOM 791 N N . GLN A 1 99 ? 6.652 7.067 17.255 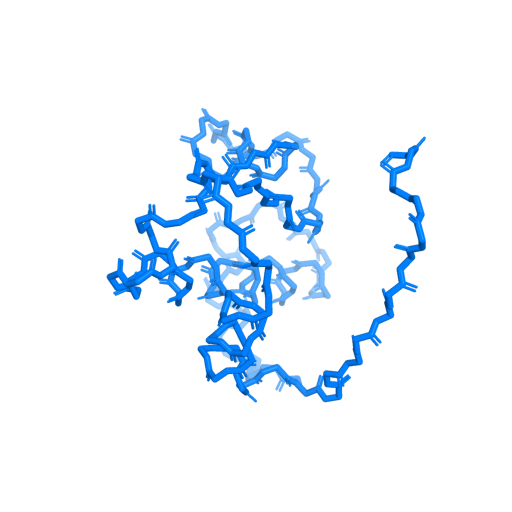1.00 72.12 99 GLN A N 1
ATOM 792 C CA . GLN A 1 99 ? 5.634 8.100 17.424 1.00 72.12 99 GLN A CA 1
ATOM 793 C C . GLN A 1 99 ? 6.292 9.484 17.394 1.00 72.12 99 GLN A C 1
ATOM 795 O O . GLN A 1 99 ? 7.085 9.819 18.273 1.00 72.12 99 GLN A O 1
ATOM 800 N N . LYS A 1 100 ? 5.961 10.301 16.391 1.00 73.00 100 LYS A N 1
ATOM 801 C CA . LYS A 1 100 ? 6.288 11.732 16.396 1.00 73.00 100 LYS A CA 1
ATOM 802 C C . LYS A 1 100 ? 5.117 12.510 16.991 1.00 73.00 100 LYS A C 1
ATOM 804 O O . LYS A 1 100 ? 3.966 12.252 16.656 1.00 73.00 100 LYS A O 1
ATOM 809 N N . ARG A 1 101 ? 5.414 13.455 17.889 1.00 58.22 101 ARG A N 1
ATOM 810 C CA . ARG A 1 101 ? 4.405 14.295 18.563 1.00 58.22 101 ARG A CA 1
ATOM 811 C C . ARG A 1 101 ? 3.709 15.261 17.593 1.00 58.22 101 ARG A C 1
ATOM 813 O O . ARG A 1 101 ? 2.544 15.576 17.794 1.00 58.22 101 ARG A O 1
ATOM 820 N N . TYR A 1 102 ? 4.418 15.674 16.544 1.00 61.53 102 TYR A N 1
ATOM 821 C CA . TYR A 1 102 ? 3.917 16.474 15.430 1.00 61.53 102 TYR A CA 1
ATOM 822 C C . TYR A 1 102 ? 4.462 15.873 14.130 1.00 61.53 102 TYR A C 1
ATOM 824 O O . TYR A 1 102 ? 5.643 15.524 14.070 1.00 61.53 102 TYR A O 1
ATOM 832 N N . ASN A 1 103 ? 3.603 15.710 13.124 1.00 50.25 103 ASN A N 1
ATOM 833 C CA . ASN A 1 103 ? 3.996 15.300 11.776 1.00 50.25 103 ASN A CA 1
ATOM 834 C C . ASN A 1 103 ? 3.730 16.494 10.852 1.00 50.25 103 ASN A C 1
ATOM 836 O O . ASN A 1 103 ? 2.659 16.631 10.272 1.00 50.25 103 ASN A O 1
ATOM 840 N N . ASN A 1 104 ? 4.661 17.441 10.875 1.00 40.06 104 ASN A N 1
ATOM 841 C CA . ASN A 1 104 ? 4.635 18.703 10.137 1.00 40.06 104 ASN A CA 1
ATOM 842 C C . ASN A 1 104 ? 5.701 18.737 9.030 1.00 40.06 104 ASN A C 1
ATOM 844 O O . ASN A 1 104 ? 6.182 19.805 8.658 1.00 40.06 104 ASN A O 1
ATOM 848 N N . THR A 1 105 ? 6.042 17.561 8.511 1.00 49.25 105 THR A N 1
ATOM 849 C CA . THR A 1 105 ? 6.760 17.376 7.252 1.00 49.25 105 THR A CA 1
ATOM 850 C C . THR A 1 105 ? 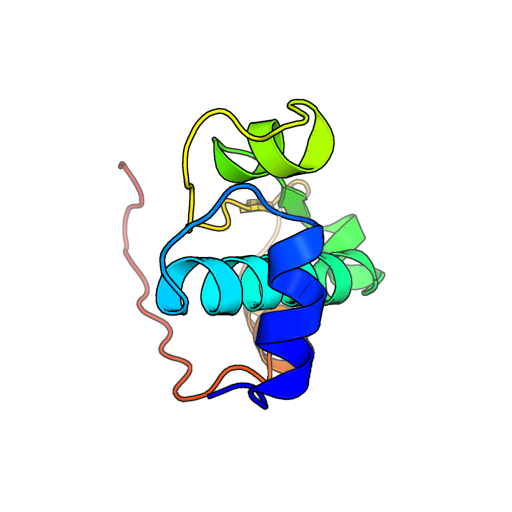5.910 16.567 6.296 1.00 49.25 105 THR A C 1
ATOM 852 O O . THR A 1 105 ? 5.236 15.629 6.780 1.00 49.25 105 THR A O 1
#

Radius of gyration: 14.86 Å; Cα contacts (8 Å, |Δi|>4): 83; chains: 1; bounding box: 31×34×35 Å

Nearest PDB structures (foldseek):
  5cde-assembly1_B  TM=3.124E-01  e=6.432E+00  Xanthomonas campestris pv. campestris str. ATCC 33913

pLDDT: mean 91.84, std 10.29, range [40.06, 98.69]

Sequence (105 aa):
MINRASIIQWSKQVPWNDNAQIEQDLIISRALVAIFSDEFLSSQLAFRGGTALHKLYLSPQPRYSEDIDLVQINPGPIKPIMFRLGEVLDFLPNRVTKQKRYNNT

Mean predicted aligned error: 4.29 Å

Secondary structure (DSSP, 8-state):
---HHHHHHHTTTS---SHHHHHHHHHHHHHHHHHHHSHHHHHHEEEEHHHHHHHHT-SS-SS-----EEEE-S-S-SHHHHHHHHHHTTTSTT------S----

Foldseek 3Di:
DDDPVVLVVQCVVAVDPDSVLSVLVVLVVLLVCLQCVDPVSVQFKDWDDLVCCCVPPDPRRPDRDRDTDIDGPDDDDCVVVVVVSCVSSVVDPPDDDDDDPDDPD

Organism: Bacteroides uniformis (NCBI:txid820)

InterPro domains:
  IPR014942 Nucleotidyl transferase AbiEii toxin, Type IV TA system [PF08843] (30-99)

Solvent-accessible surface area (backbone atoms only — not comparable to full-atom values): 6707 Å² total; per-residue (Å²): 133,79,62,66,67,60,39,63,59,48,45,76,78,44,95,55,87,49,67,68,58,34,44,50,52,52,49,49,52,52,50,51,52,43,46,60,71,33,72,68,50,43,72,36,44,42,80,38,62,70,35,39,47,37,76,74,74,36,85,77,59,92,67,93,65,84,67,85,44,72,45,75,74,59,92,72,79,64,62,65,57,57,51,52,53,49,64,64,48,58,87,52,80,86,81,75,89,80,87,66,96,68,85,90,121